Protein AF-A0A352JJ43-F1 (afdb_monomer_lite)

Radius of gyration: 34.32 Å; chains: 1; bounding box: 70×14×93 Å

Sequence (110 aa):
MNIKLKSQLLLFMVAITTSVVSAYSGFQANNAMIESAKKRELNITATLIQSNINEQINKASARASLVSSLPSIKQAFRAKNREDLTTRLLPAMIIQRDQFGVREGQFICQ

pLDDT: mean 80.15, std 9.79, range [39.09, 91.38]

Secondary structure (DSSP, 8-state):
--HHHHHHHHHHHHHHHHHHHHHHHHHHHHHHHHHHHHHHHHHHHHHHHHHHHHHHHHHHHHHHHHHHH-HHHHHHHHTT-HHHHHHHHHHHHHHHHHHH----------

Foldseek 3Di:
DDPVVVVVVVVVVVVVVVVVVVVVVVVVVVVVVVVVVVVVVVVVVVVVVVVVVVVVVVVVVVVLVVVLPDPQNVVCVVVVPPVSNCVVCVVVVVCCCVVPVDDDDDRDRD

Structure (mmCIF, N/CA/C/O backbone):
data_AF-A0A352JJ43-F1
#
_entry.id   AF-A0A352JJ43-F1
#
loop_
_atom_site.group_PDB
_atom_site.id
_atom_site.type_symbol
_atom_site.label_atom_id
_atom_site.label_alt_id
_atom_site.label_comp_id
_atom_site.label_asym_id
_atom_site.label_entity_id
_atom_site.label_seq_id
_atom_site.pdbx_PDB_ins_code
_atom_site.Cartn_x
_atom_site.Cartn_y
_atom_site.Cartn_z
_atom_site.occupancy
_atom_site.B_iso_or_equiv
_atom_site.auth_seq_id
_atom_site.auth_comp_id
_atom_site.auth_asym_id
_atom_site.auth_atom_id
_atom_site.pdbx_PDB_model_num
ATOM 1 N N . MET A 1 1 ? 42.491 7.995 -58.560 1.00 50.91 1 MET A N 1
ATOM 2 C CA . MET A 1 1 ? 42.197 7.432 -57.221 1.00 50.91 1 MET A CA 1
ATOM 3 C C . MET A 1 1 ? 40.716 7.052 -57.160 1.00 50.91 1 MET A C 1
ATOM 5 O O . MET A 1 1 ? 39.871 7.884 -57.462 1.00 50.91 1 MET A O 1
ATOM 9 N N . ASN A 1 2 ? 40.440 5.766 -56.928 1.00 55.44 2 ASN A N 1
ATOM 10 C CA . ASN A 1 2 ? 39.283 4.994 -57.409 1.00 55.44 2 ASN A CA 1
ATOM 11 C C . ASN A 1 2 ? 37.900 5.389 -56.851 1.00 55.44 2 ASN A C 1
ATOM 13 O O . ASN A 1 2 ? 37.705 5.441 -55.639 1.00 55.44 2 ASN A O 1
ATOM 17 N N . ILE A 1 3 ? 36.904 5.508 -57.740 1.00 72.62 3 ILE A N 1
ATOM 18 C CA . ILE A 1 3 ? 35.464 5.645 -57.421 1.00 72.62 3 ILE A CA 1
ATOM 19 C C . ILE A 1 3 ? 34.987 4.529 -56.472 1.00 72.62 3 ILE A C 1
ATOM 21 O O . ILE A 1 3 ? 34.190 4.783 -55.572 1.00 72.62 3 ILE A O 1
ATOM 25 N N . LYS A 1 4 ? 35.554 3.319 -56.601 1.00 73.94 4 LYS A N 1
ATOM 26 C CA . LYS A 1 4 ? 35.308 2.187 -55.690 1.00 73.94 4 LYS A CA 1
ATOM 27 C C . LYS A 1 4 ? 35.657 2.504 -54.228 1.00 73.94 4 LYS A C 1
ATOM 29 O O . LYS A 1 4 ? 34.876 2.174 -53.346 1.00 73.94 4 LYS A O 1
ATOM 34 N N . LEU A 1 5 ? 36.769 3.203 -53.977 1.00 77.75 5 LEU A N 1
ATOM 35 C CA . LEU A 1 5 ? 37.199 3.570 -52.621 1.00 77.75 5 LEU A CA 1
ATOM 36 C C . LEU A 1 5 ? 36.253 4.611 -52.000 1.00 77.75 5 LEU A C 1
ATOM 38 O O . LEU A 1 5 ? 35.886 4.503 -50.834 1.00 77.75 5 LEU A O 1
ATOM 42 N N . LYS A 1 6 ? 35.806 5.593 -52.799 1.00 76.19 6 LYS A N 1
ATOM 43 C CA . LYS A 1 6 ? 34.827 6.604 -52.363 1.00 76.19 6 LYS A CA 1
ATOM 44 C C . LYS A 1 6 ? 33.464 5.981 -52.042 1.00 76.19 6 LYS A C 1
ATOM 46 O O . LYS A 1 6 ? 32.853 6.343 -51.044 1.00 76.19 6 LYS A O 1
ATOM 51 N N . SER A 1 7 ? 33.010 5.027 -52.858 1.00 80.81 7 SER A N 1
ATOM 52 C CA . SER A 1 7 ? 31.747 4.309 -52.640 1.00 80.81 7 SER A CA 1
ATOM 53 C C . SER A 1 7 ? 31.784 3.430 -51.383 1.00 80.81 7 SER A C 1
ATOM 55 O O . SER A 1 7 ? 30.844 3.469 -50.592 1.00 80.81 7 SER A O 1
ATOM 57 N N . GLN A 1 8 ? 32.883 2.707 -51.144 1.00 83.62 8 GLN A N 1
ATOM 58 C CA . GLN A 1 8 ? 33.053 1.895 -49.932 1.00 83.62 8 GLN A CA 1
ATOM 59 C C . GLN A 1 8 ? 33.100 2.749 -48.658 1.00 83.62 8 GLN A C 1
ATOM 61 O O . GLN A 1 8 ? 32.458 2.401 -47.671 1.00 83.62 8 GLN A O 1
ATOM 66 N N . LEU A 1 9 ? 33.788 3.896 -48.692 1.00 84.94 9 LEU A N 1
ATOM 67 C CA . LEU A 1 9 ? 33.804 4.850 -47.576 1.00 84.94 9 LEU A CA 1
ATOM 68 C C . LEU A 1 9 ? 32.409 5.400 -47.254 1.00 84.94 9 LEU A C 1
ATOM 70 O O . LEU A 1 9 ? 32.060 5.535 -46.084 1.00 84.94 9 LEU A O 1
ATOM 74 N N . LEU A 1 10 ? 31.603 5.688 -48.279 1.00 86.00 10 LEU A N 1
ATOM 75 C CA . LEU A 1 10 ? 30.250 6.212 -48.097 1.00 86.00 10 LEU A CA 1
ATOM 76 C C . LEU A 1 10 ? 29.324 5.159 -47.474 1.00 86.00 10 LEU A C 1
ATOM 78 O O . LEU A 1 10 ? 28.619 5.463 -46.515 1.00 86.00 10 LEU A O 1
ATOM 82 N N . LEU A 1 11 ? 29.383 3.910 -47.946 1.00 87.00 11 LEU A N 1
ATOM 83 C CA . LEU A 1 11 ? 28.626 2.801 -47.353 1.00 87.00 11 LEU A CA 1
ATOM 84 C C . LEU A 1 11 ? 29.017 2.555 -45.893 1.00 87.00 11 LEU A C 1
ATOM 86 O O . LEU A 1 11 ? 28.145 2.336 -45.055 1.00 87.00 11 LEU A O 1
ATOM 90 N N . PHE A 1 12 ? 30.309 2.640 -45.578 1.00 89.62 12 PHE A N 1
ATOM 91 C CA . PHE A 1 12 ? 30.796 2.480 -44.211 1.00 89.62 12 PHE A CA 1
ATOM 92 C C . PHE A 1 12 ? 30.311 3.610 -43.294 1.00 89.62 12 PHE A C 1
ATOM 94 O O . PHE A 1 12 ? 29.852 3.350 -42.184 1.00 89.62 12 PHE A O 1
ATOM 101 N N . MET A 1 13 ? 30.327 4.855 -43.779 1.00 89.25 13 MET A N 1
ATOM 102 C CA . MET A 1 13 ? 29.775 5.996 -43.045 1.00 89.25 13 MET A CA 1
ATOM 103 C C . MET A 1 13 ? 28.278 5.844 -42.781 1.00 89.25 13 MET A C 1
ATOM 105 O O . MET A 1 13 ? 27.832 6.051 -41.653 1.00 89.25 13 MET A O 1
ATOM 109 N N . VAL A 1 14 ? 27.497 5.441 -43.786 1.00 90.81 14 VAL A N 1
ATOM 110 C CA . VAL A 1 14 ? 26.057 5.213 -43.608 1.00 90.81 14 VAL A CA 1
ATOM 111 C C . VAL A 1 14 ? 25.819 4.088 -42.601 1.00 90.81 14 VAL A C 1
ATOM 113 O O . VAL A 1 14 ? 25.041 4.277 -41.673 1.00 90.81 14 VAL A O 1
ATOM 116 N N . ALA A 1 15 ? 26.550 2.974 -42.702 1.00 89.81 15 ALA A N 1
ATOM 117 C CA . ALA A 1 15 ? 26.433 1.860 -41.764 1.00 89.81 15 ALA A CA 1
ATOM 118 C C . ALA A 1 15 ? 26.731 2.276 -40.311 1.00 89.81 15 ALA A C 1
ATOM 120 O O . ALA A 1 15 ? 25.959 1.946 -39.410 1.00 89.81 15 ALA A O 1
ATOM 121 N N . ILE A 1 16 ? 27.797 3.054 -40.080 1.00 91.19 16 ILE A N 1
ATOM 122 C CA . ILE A 1 16 ? 28.111 3.593 -38.747 1.00 91.19 16 ILE A CA 1
ATOM 123 C C . ILE A 1 16 ? 26.989 4.511 -38.261 1.00 91.19 16 ILE A C 1
ATOM 125 O O . ILE A 1 16 ? 26.511 4.358 -37.138 1.00 91.19 16 ILE A O 1
ATOM 129 N N . THR A 1 17 ? 26.534 5.437 -39.105 1.00 89.69 17 THR A N 1
ATOM 130 C CA . THR A 1 17 ? 25.504 6.413 -38.724 1.00 89.69 17 THR A CA 1
ATOM 131 C C . THR A 1 17 ? 24.193 5.713 -38.360 1.00 89.69 17 THR A C 1
ATOM 133 O O . THR A 1 17 ? 23.613 5.987 -37.310 1.00 89.69 17 THR A O 1
ATOM 136 N N . THR A 1 18 ? 23.756 4.744 -39.168 1.00 89.75 18 THR A N 1
ATOM 137 C CA . THR A 1 18 ? 22.554 3.947 -38.892 1.00 89.75 18 THR A CA 1
ATOM 138 C C . THR A 1 18 ? 22.712 3.111 -37.622 1.00 89.75 18 THR A C 1
ATOM 140 O O . THR A 1 18 ? 21.768 3.026 -36.835 1.00 89.75 18 THR A O 1
ATOM 143 N N . SER A 1 19 ? 23.897 2.546 -37.369 1.00 88.62 19 SER A N 1
ATOM 144 C CA . SER A 1 19 ? 24.172 1.791 -36.141 1.00 88.62 19 SER A CA 1
ATOM 145 C C . SER A 1 19 ? 24.092 2.673 -34.893 1.00 88.62 19 SER A C 1
ATOM 147 O O . SER A 1 19 ? 23.502 2.259 -33.898 1.00 88.62 19 SER A O 1
ATOM 149 N N . VAL A 1 20 ? 24.642 3.890 -34.935 1.00 90.75 20 VAL A N 1
ATOM 150 C CA . VAL A 1 20 ? 24.606 4.829 -33.800 1.00 90.75 20 VAL A CA 1
ATOM 151 C C . VAL A 1 20 ? 23.176 5.291 -33.518 1.00 90.75 20 VAL A C 1
ATOM 153 O O . VAL A 1 20 ? 22.741 5.274 -32.367 1.00 90.75 20 VAL A O 1
ATOM 156 N N . VAL A 1 21 ? 22.412 5.635 -34.559 1.00 90.06 21 VAL A N 1
ATOM 157 C CA . VAL A 1 21 ? 21.002 6.037 -34.415 1.00 90.06 21 VAL A CA 1
ATOM 158 C C . VAL A 1 21 ? 20.150 4.885 -33.870 1.00 90.06 21 VAL A C 1
ATOM 160 O O . VAL A 1 21 ? 19.318 5.090 -32.983 1.00 90.06 21 VAL A O 1
ATOM 163 N N . SER A 1 22 ? 20.386 3.659 -34.341 1.00 88.62 22 SER A N 1
ATOM 164 C CA . SER A 1 22 ? 19.676 2.465 -33.858 1.00 88.62 22 SER A CA 1
ATOM 165 C C . SER A 1 22 ? 20.025 2.145 -32.402 1.00 88.62 22 SER A C 1
ATOM 167 O O . SER A 1 22 ? 19.140 1.843 -31.607 1.00 88.62 22 SER A O 1
ATOM 169 N N . ALA A 1 23 ? 21.298 2.272 -32.019 1.00 87.94 23 ALA A N 1
ATOM 170 C CA . ALA A 1 23 ? 21.729 2.065 -30.639 1.00 87.94 23 ALA A CA 1
ATOM 171 C C . ALA A 1 23 ? 21.124 3.110 -29.688 1.00 87.94 23 ALA A C 1
ATOM 173 O O . ALA A 1 23 ? 20.627 2.759 -28.617 1.00 87.94 23 ALA A O 1
ATOM 174 N N . TYR A 1 24 ? 21.111 4.384 -30.090 1.00 89.00 24 TYR A N 1
ATOM 175 C CA . TYR A 1 24 ? 20.546 5.462 -29.278 1.00 89.00 24 TYR A CA 1
ATOM 176 C C . TYR A 1 24 ? 19.026 5.330 -29.114 1.00 89.00 24 TYR A C 1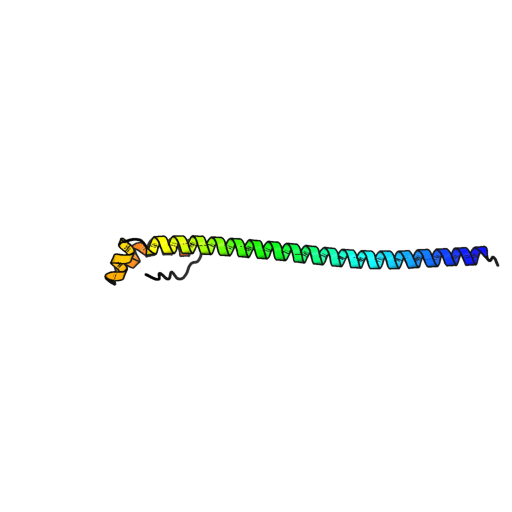
ATOM 178 O O . TYR A 1 24 ? 18.510 5.405 -27.998 1.00 89.00 24 TYR A O 1
ATOM 186 N N . SER A 1 25 ? 18.308 5.074 -30.210 1.00 85.25 25 SER A N 1
ATOM 187 C CA . SER A 1 25 ? 16.855 4.859 -30.173 1.00 85.25 25 SER A CA 1
ATOM 188 C C . SER A 1 25 ? 16.477 3.609 -29.376 1.00 85.25 25 SER A C 1
ATOM 190 O O . SER A 1 25 ? 15.553 3.663 -28.566 1.00 85.25 25 SER A O 1
ATOM 192 N N . GLY A 1 26 ? 17.233 2.515 -29.518 1.00 83.44 26 GLY A N 1
ATOM 193 C CA . GLY A 1 26 ? 17.054 1.305 -28.716 1.00 83.44 26 GLY A CA 1
ATOM 194 C C . GLY A 1 26 ? 17.261 1.557 -27.221 1.00 83.44 26 GLY A C 1
ATOM 195 O O . GLY A 1 26 ? 16.460 1.111 -26.401 1.00 83.44 26 GLY A O 1
ATOM 196 N N . PHE A 1 27 ? 18.285 2.329 -26.848 1.00 83.75 27 PHE A N 1
ATOM 197 C CA . PHE A 1 27 ? 18.527 2.695 -25.451 1.00 83.75 27 PHE A CA 1
ATOM 198 C C . PHE A 1 27 ? 17.395 3.556 -24.871 1.00 83.75 27 PHE A C 1
ATOM 200 O O . PHE A 1 27 ? 16.921 3.295 -23.764 1.00 83.75 27 PHE A O 1
ATOM 207 N N . GLN A 1 28 ? 16.912 4.545 -25.627 1.00 84.62 28 GLN A N 1
ATOM 208 C CA . GLN A 1 28 ? 15.799 5.392 -25.199 1.00 84.62 28 GLN A CA 1
ATOM 209 C C . GLN A 1 28 ? 14.495 4.593 -25.049 1.00 84.62 28 GLN A C 1
ATOM 211 O O . GLN A 1 28 ? 13.800 4.740 -24.042 1.00 84.62 28 GLN A O 1
ATOM 216 N N . ALA A 1 29 ? 14.190 3.710 -26.004 1.00 81.88 29 ALA A N 1
ATOM 217 C CA . ALA A 1 29 ? 13.014 2.846 -25.956 1.00 81.88 29 ALA A CA 1
ATOM 218 C C . ALA A 1 29 ? 13.057 1.886 -24.756 1.00 81.88 29 ALA A C 1
ATOM 220 O O . ALA A 1 29 ? 12.061 1.740 -24.046 1.00 81.88 29 ALA A O 1
ATOM 221 N N . ASN A 1 30 ? 14.222 1.296 -24.474 1.00 80.62 30 ASN A N 1
ATOM 222 C CA . ASN A 1 30 ? 14.407 0.421 -23.318 1.00 80.62 30 ASN A CA 1
ATOM 223 C C . ASN A 1 30 ? 14.217 1.172 -21.995 1.00 80.62 30 ASN A C 1
ATOM 225 O O . ASN A 1 30 ? 13.523 0.678 -21.109 1.00 80.62 30 ASN A O 1
ATOM 229 N N . ASN A 1 31 ? 14.762 2.384 -21.864 1.00 86.00 31 ASN A N 1
ATOM 230 C CA . ASN A 1 31 ? 14.575 3.185 -20.652 1.00 86.00 31 ASN A CA 1
ATOM 231 C C . ASN A 1 31 ? 13.109 3.583 -20.443 1.00 86.00 31 ASN A C 1
ATOM 233 O O . ASN A 1 31 ? 12.600 3.444 -19.331 1.00 86.00 31 ASN A O 1
ATOM 237 N N . ALA A 1 32 ? 12.411 3.997 -21.504 1.00 82.88 32 ALA A N 1
ATOM 238 C CA . ALA A 1 32 ? 10.983 4.307 -21.437 1.00 82.88 32 ALA A CA 1
ATOM 239 C C . ALA A 1 32 ? 10.151 3.073 -21.046 1.00 82.88 32 ALA A C 1
ATOM 241 O O . ALA A 1 32 ? 9.228 3.162 -20.232 1.00 82.88 32 ALA A O 1
ATOM 242 N N . MET A 1 33 ? 10.506 1.897 -21.572 1.00 82.75 33 MET A N 1
ATOM 243 C CA . MET A 1 33 ? 9.858 0.638 -21.213 1.00 82.75 33 MET A CA 1
ATOM 244 C C . MET A 1 33 ? 10.092 0.288 -19.738 1.00 82.75 33 MET A C 1
ATOM 246 O O . MET A 1 33 ? 9.127 -0.014 -19.033 1.00 82.75 33 MET A O 1
ATOM 250 N N . ILE A 1 34 ? 11.329 0.396 -19.246 1.00 83.62 34 ILE A N 1
ATOM 251 C CA . ILE A 1 34 ? 11.676 0.147 -17.838 1.00 83.62 34 ILE A CA 1
ATOM 252 C C . ILE A 1 34 ? 10.924 1.109 -16.912 1.00 83.62 34 ILE A C 1
ATOM 254 O O . ILE A 1 34 ? 10.380 0.686 -15.893 1.00 83.62 34 ILE A O 1
ATOM 258 N N . GLU A 1 35 ? 10.860 2.394 -17.254 1.00 86.19 35 GLU A N 1
ATOM 259 C CA . GLU A 1 35 ? 10.137 3.387 -16.457 1.00 86.19 35 GLU A CA 1
ATOM 260 C C . GLU A 1 35 ? 8.631 3.099 -16.425 1.00 86.19 35 GLU A C 1
ATOM 262 O O . GLU A 1 35 ? 8.009 3.130 -15.358 1.00 86.19 35 GLU A O 1
ATOM 267 N N . SER A 1 36 ? 8.049 2.723 -17.567 1.00 84.38 36 SER A N 1
ATOM 268 C CA . SER A 1 36 ? 6.639 2.334 -17.641 1.00 84.38 36 SER A CA 1
ATOM 269 C C . SER A 1 36 ? 6.333 1.080 -16.811 1.00 84.38 36 SER A C 1
ATOM 271 O O . SER A 1 36 ? 5.308 1.030 -16.126 1.00 84.38 36 SER A O 1
ATOM 273 N N . ALA A 1 37 ? 7.241 0.097 -16.812 1.00 84.12 37 ALA A N 1
ATOM 274 C CA . ALA A 1 37 ? 7.119 -1.123 -16.024 1.00 84.12 37 ALA A CA 1
ATOM 275 C C . ALA A 1 37 ? 7.198 -0.817 -14.523 1.00 84.12 37 ALA A C 1
ATOM 277 O O . ALA A 1 37 ? 6.300 -1.207 -13.780 1.00 84.12 37 ALA A O 1
ATOM 278 N N . LYS A 1 38 ? 8.182 -0.014 -14.094 1.00 83.62 38 LYS A N 1
ATOM 279 C CA . LYS A 1 38 ? 8.302 0.451 -12.701 1.00 83.62 38 LYS A CA 1
ATOM 280 C C . LYS A 1 38 ? 7.048 1.183 -12.236 1.00 83.62 38 LYS A C 1
ATOM 282 O O . LYS A 1 38 ? 6.525 0.903 -11.161 1.00 83.62 38 LYS A O 1
ATOM 287 N N . LYS A 1 39 ? 6.525 2.103 -13.052 1.00 89.00 39 LYS A N 1
ATOM 288 C CA . LYS A 1 39 ? 5.302 2.848 -12.726 1.00 89.00 39 LYS A CA 1
ATOM 289 C C . LYS A 1 39 ? 4.090 1.923 -12.611 1.00 89.00 39 LYS A C 1
ATOM 291 O O . LYS A 1 39 ? 3.269 2.100 -11.713 1.00 89.00 39 LYS A O 1
ATOM 296 N N . ARG A 1 40 ? 3.981 0.921 -13.488 1.00 88.69 40 ARG A N 1
ATOM 297 C CA . ARG A 1 40 ? 2.927 -0.098 -13.415 1.00 88.69 40 ARG A CA 1
ATOM 298 C C . ARG A 1 40 ? 3.029 -0.915 -12.127 1.00 88.69 40 ARG A C 1
ATOM 300 O O . ARG A 1 40 ? 2.019 -1.064 -11.449 1.00 88.69 40 ARG A O 1
ATOM 307 N N . GLU A 1 41 ? 4.214 -1.401 -11.773 1.00 83.31 41 GLU A N 1
ATOM 308 C CA . GLU A 1 41 ? 4.425 -2.180 -10.544 1.00 83.31 41 GLU A CA 1
ATOM 309 C C . GLU A 1 41 ? 4.132 -1.366 -9.281 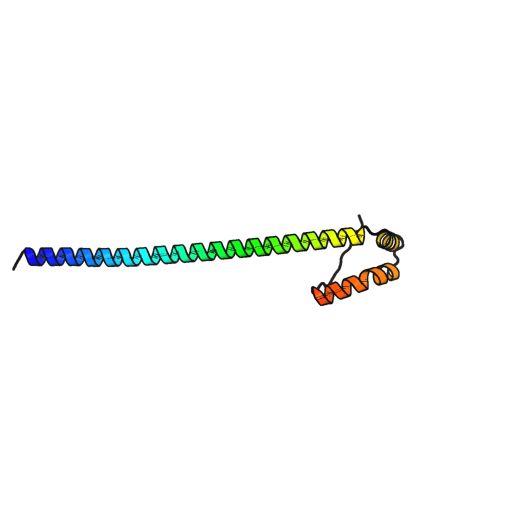1.00 83.31 41 GLU A C 1
ATOM 311 O O . GLU A 1 41 ? 3.458 -1.858 -8.373 1.00 83.31 41 GLU A O 1
ATOM 316 N N . LEU A 1 42 ? 4.556 -0.100 -9.244 1.00 89.56 42 LEU A N 1
ATOM 317 C CA . LEU A 1 42 ? 4.233 0.814 -8.147 1.00 89.56 42 LEU A CA 1
ATOM 318 C C . LEU A 1 42 ? 2.724 1.030 -8.018 1.00 89.56 42 LEU A C 1
ATOM 320 O O . LEU A 1 42 ? 2.192 0.950 -6.915 1.00 89.56 42 LEU A O 1
ATOM 324 N N . ASN A 1 43 ? 2.018 1.239 -9.131 1.00 90.69 43 ASN A N 1
ATOM 325 C CA . ASN A 1 43 ? 0.564 1.410 -9.117 1.00 90.69 43 ASN A CA 1
ATOM 326 C C . ASN A 1 43 ? -0.165 0.142 -8.658 1.00 90.69 43 ASN A C 1
ATOM 328 O O . ASN A 1 43 ? -1.119 0.233 -7.885 1.00 90.69 43 ASN A O 1
ATOM 332 N N . ILE A 1 44 ? 0.277 -1.037 -9.104 1.00 91.38 44 ILE A N 1
ATOM 333 C CA . ILE A 1 44 ? -0.286 -2.317 -8.656 1.00 91.38 44 ILE A CA 1
ATOM 334 C C . ILE A 1 44 ? -0.062 -2.478 -7.153 1.00 91.38 44 ILE A C 1
ATOM 336 O O . ILE A 1 44 ? -1.006 -2.756 -6.420 1.00 91.38 44 ILE A O 1
ATOM 340 N N . THR A 1 45 ? 1.159 -2.234 -6.681 1.00 87.06 45 THR A N 1
ATOM 341 C CA . THR A 1 45 ? 1.506 -2.344 -5.260 1.00 87.06 45 THR A CA 1
ATOM 342 C C . THR A 1 45 ? 0.698 -1.362 -4.416 1.00 87.06 45 THR A C 1
ATOM 344 O O . THR A 1 45 ? 0.114 -1.757 -3.411 1.00 87.06 45 THR A O 1
ATOM 347 N N . ALA A 1 46 ? 0.579 -0.105 -4.850 1.00 86.50 46 ALA A N 1
ATOM 348 C CA . ALA A 1 46 ? -0.245 0.899 -4.182 1.00 86.50 46 ALA A CA 1
ATOM 349 C C . ALA A 1 46 ? -1.722 0.479 -4.131 1.00 86.50 46 ALA A C 1
ATOM 351 O O . ALA A 1 46 ? -2.359 0.589 -3.086 1.00 86.50 46 ALA A O 1
ATOM 352 N N . THR A 1 47 ? -2.251 -0.072 -5.226 1.00 90.88 47 THR A N 1
ATOM 353 C CA . THR A 1 47 ? -3.632 -0.577 -5.288 1.00 90.88 47 THR A CA 1
ATOM 354 C C . THR A 1 47 ? -3.837 -1.760 -4.344 1.00 90.88 47 THR A C 1
ATOM 356 O O . THR A 1 47 ? -4.839 -1.813 -3.634 1.00 90.88 47 THR A O 1
ATOM 359 N N . LEU A 1 48 ? -2.880 -2.689 -4.280 1.00 90.00 48 LEU A N 1
ATOM 360 C CA . LEU A 1 48 ? -2.926 -3.828 -3.363 1.00 90.00 48 LEU A CA 1
ATOM 361 C C . LEU A 1 48 ? -2.862 -3.378 -1.903 1.00 90.00 48 LEU A C 1
ATOM 363 O O . LEU A 1 48 ? -3.629 -3.878 -1.081 1.00 90.00 48 LEU A O 1
ATOM 367 N N . ILE A 1 49 ? -1.992 -2.421 -1.574 1.00 88.56 49 ILE A N 1
ATOM 368 C CA . ILE A 1 49 ? -1.915 -1.838 -0.230 1.00 88.56 49 ILE A CA 1
ATOM 369 C C . ILE A 1 49 ? -3.246 -1.169 0.119 1.00 88.56 49 ILE A C 1
ATOM 371 O O . ILE A 1 49 ? -3.811 -1.454 1.173 1.00 88.56 49 ILE A O 1
ATOM 375 N N . GLN A 1 50 ? -3.792 -0.348 -0.780 1.00 89.06 50 GLN A N 1
ATOM 376 C CA . GLN A 1 50 ? -5.070 0.326 -0.559 1.00 89.06 50 GLN A CA 1
ATOM 377 C C . GLN A 1 50 ? -6.220 -0.671 -0.373 1.00 89.06 50 GLN A C 1
ATOM 379 O O . GLN A 1 50 ? -7.047 -0.499 0.521 1.00 89.06 50 GLN A O 1
ATOM 384 N N . SER A 1 51 ? -6.262 -1.732 -1.182 1.00 90.44 51 SER A N 1
ATOM 385 C CA . SER A 1 51 ? -7.265 -2.792 -1.067 1.00 90.44 51 SER A CA 1
ATOM 386 C C . SER A 1 51 ? -7.167 -3.513 0.277 1.00 90.44 51 SER A C 1
ATOM 388 O O . SER A 1 51 ? -8.183 -3.697 0.942 1.00 90.44 51 SER A O 1
ATOM 390 N N . ASN A 1 52 ? -5.954 -3.867 0.710 1.00 87.44 52 ASN A N 1
ATOM 391 C CA . ASN A 1 52 ? -5.733 -4.505 2.009 1.00 87.44 52 ASN A CA 1
ATOM 392 C C . ASN A 1 52 ? -6.136 -3.587 3.168 1.00 87.44 52 ASN A C 1
ATOM 394 O O . ASN A 1 52 ? -6.802 -4.035 4.098 1.00 87.44 52 ASN A O 1
ATOM 398 N N . ILE A 1 53 ? -5.783 -2.299 3.111 1.00 85.69 53 ILE A N 1
ATOM 399 C CA . ILE A 1 53 ? -6.191 -1.318 4.125 1.00 85.69 53 ILE A CA 1
ATOM 400 C C . ILE A 1 53 ? -7.719 -1.232 4.191 1.00 85.69 53 ILE A C 1
ATOM 402 O O . ILE A 1 53 ? -8.288 -1.350 5.275 1.00 85.69 53 ILE A O 1
ATOM 406 N N . ASN A 1 54 ? -8.392 -1.097 3.047 1.00 86.50 54 ASN A N 1
ATOM 407 C CA . ASN A 1 54 ? -9.853 -1.026 2.991 1.00 86.50 54 ASN A CA 1
ATOM 408 C C . ASN A 1 54 ? -10.512 -2.301 3.543 1.00 86.50 54 ASN A C 1
ATOM 410 O O . ASN A 1 54 ? -11.498 -2.221 4.275 1.00 86.50 54 ASN A O 1
ATOM 414 N N . GLU A 1 55 ? -9.964 -3.478 3.242 1.00 83.44 55 GLU A N 1
ATOM 415 C CA . GLU A 1 55 ? -10.465 -4.745 3.777 1.00 83.44 55 GLU A CA 1
ATOM 416 C C . GLU A 1 55 ? -10.324 -4.816 5.305 1.00 83.44 55 GLU A C 1
ATOM 418 O O . GLU A 1 55 ? -11.268 -5.204 6.001 1.00 83.44 55 GLU A O 1
ATOM 423 N N . GLN A 1 56 ? -9.174 -4.403 5.842 1.00 81.38 56 GLN A N 1
ATOM 424 C CA . GLN A 1 56 ? -8.948 -4.373 7.287 1.00 81.38 56 GLN A CA 1
ATOM 425 C C . GLN A 1 56 ? -9.849 -3.349 7.983 1.00 81.38 56 GLN A C 1
ATOM 427 O O . GLN A 1 56 ? -10.409 -3.656 9.036 1.00 81.38 56 GLN A O 1
ATOM 432 N N . ILE A 1 57 ? -10.064 -2.177 7.376 1.00 81.69 57 ILE A N 1
ATOM 433 C CA . ILE A 1 57 ? -11.017 -1.172 7.868 1.00 81.69 57 ILE A CA 1
ATOM 434 C C . ILE A 1 57 ? -12.430 -1.757 7.911 1.00 81.69 57 ILE A C 1
ATOM 436 O O . ILE A 1 57 ? -13.106 -1.645 8.932 1.00 81.69 57 ILE A O 1
ATOM 440 N N . ASN A 1 58 ? -12.872 -2.434 6.850 1.00 80.12 58 ASN A N 1
ATOM 441 C CA . ASN A 1 58 ? -14.200 -3.045 6.806 1.00 80.12 58 ASN A CA 1
ATOM 442 C C . ASN A 1 58 ? -14.363 -4.135 7.874 1.00 80.12 58 ASN A C 1
ATOM 444 O O . ASN A 1 58 ? -15.378 -4.171 8.571 1.00 80.12 58 ASN A O 1
ATOM 448 N N . LYS A 1 59 ? -13.350 -4.989 8.063 1.00 81.31 59 LYS A N 1
ATOM 449 C CA . LYS A 1 59 ? -13.337 -6.007 9.126 1.00 81.31 59 LYS A CA 1
ATOM 450 C C . LYS A 1 59 ? -13.369 -5.380 10.521 1.00 81.31 59 LYS A C 1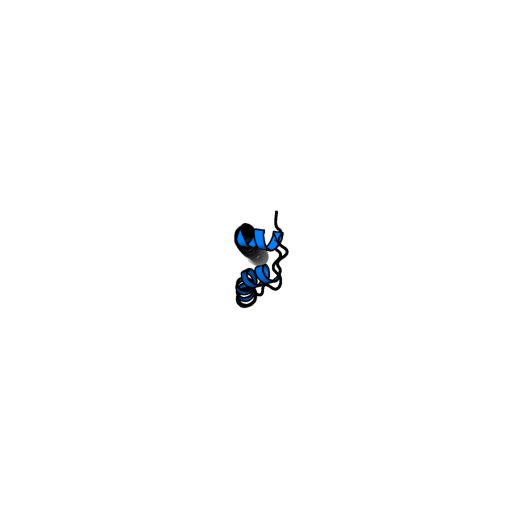
ATOM 452 O O . LYS A 1 59 ? -14.113 -5.851 11.382 1.00 81.31 59 LYS A O 1
ATOM 457 N N . ALA A 1 60 ? -12.593 -4.323 10.750 1.00 77.75 60 ALA A N 1
ATOM 458 C CA . ALA A 1 60 ? -12.584 -3.592 12.013 1.00 77.75 60 ALA A CA 1
ATOM 459 C C . ALA A 1 60 ? -13.938 -2.919 12.283 1.00 77.75 60 ALA A C 1
ATOM 461 O O . ALA A 1 60 ? -14.477 -3.056 13.379 1.00 77.75 60 ALA A O 1
ATOM 462 N N . SER A 1 61 ? -14.527 -2.281 11.272 1.00 78.56 61 SER A N 1
ATOM 463 C CA . SER A 1 61 ? -15.849 -1.651 11.344 1.00 78.56 61 SER A CA 1
ATOM 464 C C . SER A 1 61 ? -16.952 -2.672 11.640 1.00 78.56 61 SER A C 1
ATOM 466 O O . SER A 1 61 ? -17.760 -2.468 12.545 1.00 78.56 61 SER A O 1
ATOM 468 N N . ALA A 1 62 ? -16.931 -3.833 10.979 1.00 74.00 62 ALA A N 1
ATOM 469 C CA . ALA A 1 62 ? -17.862 -4.923 11.265 1.00 74.00 62 ALA A CA 1
ATOM 470 C C . ALA A 1 62 ? -17.732 -5.422 12.714 1.00 74.00 62 ALA A C 1
ATOM 472 O O . ALA A 1 62 ? -18.735 -5.595 13.404 1.00 74.00 62 ALA A O 1
ATOM 473 N N . ARG A 1 63 ? -16.503 -5.595 13.219 1.00 78.69 63 ARG A N 1
ATOM 474 C CA . ARG A 1 63 ? -16.264 -5.973 14.623 1.00 78.69 63 ARG A CA 1
ATOM 475 C C . AR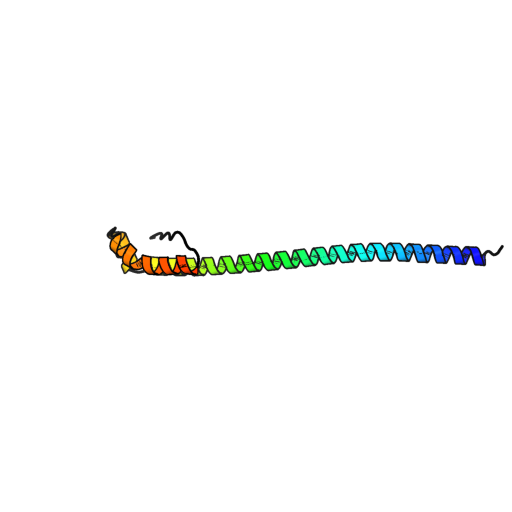G A 1 63 ? -16.732 -4.893 15.599 1.00 78.69 63 ARG A C 1
ATOM 477 O O . ARG A 1 63 ? -17.350 -5.228 16.605 1.00 78.69 63 ARG A O 1
ATOM 484 N N . ALA A 1 64 ? -16.488 -3.619 15.301 1.00 76.19 64 ALA A N 1
ATOM 485 C CA . ALA A 1 64 ? -16.962 -2.502 16.114 1.00 76.19 64 ALA A CA 1
ATOM 486 C C . ALA A 1 64 ? -18.497 -2.439 16.149 1.00 76.19 64 ALA A C 1
ATOM 488 O O . ALA A 1 64 ? -19.070 -2.239 17.219 1.00 76.19 64 ALA A O 1
ATOM 489 N N . SER A 1 65 ? -19.158 -2.686 15.014 1.00 77.12 65 SER A N 1
ATOM 490 C CA . SER A 1 65 ? -20.619 -2.777 14.912 1.00 77.12 65 SER A CA 1
ATOM 491 C C . SER A 1 65 ? -21.179 -3.955 15.714 1.00 77.12 65 SER A C 1
ATOM 493 O O . SER A 1 65 ? -22.151 -3.801 16.452 1.00 77.12 65 SER A O 1
ATOM 495 N N . LEU A 1 66 ? -20.526 -5.121 15.661 1.00 79.62 66 LEU A N 1
ATOM 496 C CA . LEU A 1 66 ? -20.905 -6.265 16.491 1.00 79.62 66 LEU A CA 1
ATOM 497 C C . LEU A 1 66 ? -20.795 -5.926 17.981 1.00 79.62 66 LEU A C 1
ATOM 499 O O . LEU A 1 66 ? -21.756 -6.138 18.718 1.00 79.62 66 LEU A O 1
ATOM 503 N N . VAL A 1 67 ? -19.675 -5.340 18.415 1.00 80.81 67 VAL A N 1
ATOM 504 C CA . VAL A 1 67 ? -19.471 -4.940 19.816 1.00 80.81 67 VAL A CA 1
ATOM 505 C C . VAL A 1 67 ? -20.492 -3.884 20.252 1.00 80.81 67 VAL A C 1
ATOM 507 O O . VAL A 1 67 ? -21.085 -4.029 21.319 1.00 80.81 67 VAL A O 1
ATOM 510 N N . SER A 1 68 ? -20.768 -2.863 19.436 1.00 78.56 68 SER A N 1
ATOM 511 C CA . SER A 1 68 ? -21.765 -1.834 19.769 1.00 78.56 68 SER A CA 1
ATOM 512 C C . SER A 1 68 ? -23.202 -2.366 19.759 1.00 78.56 68 SER A C 1
ATOM 514 O O . SER A 1 68 ? -24.067 -1.845 20.467 1.00 78.56 68 SER A O 1
ATOM 516 N N . SER A 1 69 ? -23.474 -3.433 19.002 1.00 80.56 69 SER A N 1
ATOM 517 C CA . SER A 1 69 ? -24.791 -4.067 18.950 1.00 80.56 69 SER A CA 1
ATOM 518 C C . SER A 1 69 ? -25.125 -4.911 20.186 1.00 80.56 69 SER A C 1
ATOM 520 O O . SER A 1 69 ? -26.310 -5.175 20.420 1.00 80.56 69 SER A O 1
ATOM 522 N N . LEU A 1 70 ? -24.124 -5.293 20.993 1.00 82.44 70 LEU A N 1
ATOM 523 C CA . LEU A 1 70 ? -24.310 -6.162 22.156 1.00 82.44 70 LEU A CA 1
ATOM 524 C C . LEU A 1 70 ? -25.293 -5.540 23.168 1.00 82.44 70 LEU A C 1
ATOM 526 O O . LEU A 1 70 ? -25.098 -4.394 23.590 1.00 82.44 70 LEU A O 1
ATOM 530 N N . PRO A 1 71 ? -26.316 -6.289 23.636 1.00 81.62 71 PRO A N 1
ATOM 531 C CA . PRO A 1 71 ? -27.289 -5.784 24.607 1.00 81.62 71 PRO A CA 1
ATOM 532 C C . PRO A 1 71 ? -26.643 -5.267 25.894 1.00 81.62 71 PRO A C 1
ATOM 534 O O . PRO A 1 71 ? -27.063 -4.242 26.424 1.00 81.62 71 PRO A O 1
ATOM 537 N N . SER A 1 72 ? -25.585 -5.932 26.362 1.00 81.31 72 SER A N 1
ATOM 538 C CA . SER A 1 72 ? -24.816 -5.538 27.544 1.00 81.31 72 SER A CA 1
ATOM 539 C C . SER A 1 72 ? -24.130 -4.178 27.363 1.00 81.31 72 SER A C 1
ATOM 541 O O . SER A 1 72 ? -24.149 -3.353 28.275 1.00 81.31 72 SER A O 1
ATOM 543 N N . ILE A 1 73 ? -23.567 -3.908 26.183 1.00 80.50 73 ILE A N 1
ATOM 544 C CA . ILE A 1 73 ? -22.940 -2.625 25.842 1.00 80.50 73 ILE A CA 1
ATOM 545 C C . ILE A 1 73 ? -24.016 -1.538 25.734 1.00 80.50 73 ILE A C 1
ATOM 547 O O . ILE A 1 73 ? -23.901 -0.499 26.382 1.00 80.50 73 ILE A O 1
ATOM 551 N N . LYS A 1 74 ? -25.117 -1.798 25.015 1.00 80.75 74 LYS A N 1
ATOM 552 C CA . LYS A 1 74 ? -26.245 -0.855 24.876 1.00 80.75 74 LYS A CA 1
ATOM 553 C C . LYS A 1 74 ? -26.883 -0.484 26.214 1.00 80.75 74 LYS A C 1
ATOM 555 O O . LYS A 1 74 ? -27.193 0.683 26.438 1.00 80.75 74 LYS A O 1
ATOM 560 N N . GLN A 1 75 ? -27.081 -1.452 27.107 1.00 81.19 75 GLN A N 1
ATOM 561 C CA . GLN A 1 75 ? -27.627 -1.204 28.444 1.00 81.19 75 GLN A CA 1
ATOM 562 C C . GLN A 1 75 ? -26.671 -0.363 29.294 1.00 81.19 75 GLN A C 1
ATOM 564 O O . GLN A 1 75 ? -27.114 0.602 29.911 1.00 81.19 75 GLN A O 1
ATOM 569 N N . ALA A 1 76 ? -25.367 -0.659 29.265 1.00 79.69 76 ALA A N 1
ATOM 570 C CA . ALA A 1 76 ? -24.364 0.123 29.988 1.00 79.69 76 ALA A CA 1
ATOM 571 C C . ALA A 1 76 ? -24.243 1.563 29.444 1.00 79.69 76 ALA A C 1
ATOM 573 O O . ALA A 1 76 ? -24.154 2.511 30.225 1.00 79.69 76 ALA A O 1
ATOM 574 N N . PHE A 1 77 ? -24.353 1.749 28.121 1.00 78.50 77 PHE A N 1
ATOM 575 C CA . PHE A 1 77 ? -24.444 3.072 27.490 1.00 78.50 77 PHE A CA 1
ATOM 576 C C . PHE A 1 77 ? -25.710 3.836 27.903 1.00 78.50 77 PHE A C 1
ATOM 578 O O . PHE A 1 77 ? -25.619 5.006 28.275 1.00 78.50 77 PHE A O 1
ATOM 585 N N . ARG A 1 78 ? -26.885 3.189 27.893 1.00 81.81 78 ARG A N 1
ATOM 586 C CA . ARG A 1 78 ? -28.159 3.808 28.315 1.00 81.81 78 ARG A CA 1
ATOM 587 C C . ARG A 1 78 ? -28.162 4.196 29.793 1.00 81.81 78 ARG A C 1
ATOM 589 O O . ARG A 1 78 ? -28.659 5.262 30.137 1.00 81.81 78 ARG A O 1
ATOM 596 N N . ALA A 1 79 ? -27.572 3.362 30.644 1.00 86.00 79 ALA A N 1
ATOM 597 C CA . ALA A 1 79 ? -27.430 3.620 32.073 1.00 86.00 79 ALA A CA 1
ATOM 598 C C . ALA A 1 79 ? -26.329 4.647 32.404 1.00 86.00 79 ALA A C 1
ATOM 600 O O . ALA A 1 79 ? -26.141 4.972 33.572 1.00 86.00 79 ALA A O 1
ATOM 601 N N . LYS A 1 80 ? -25.582 5.145 31.400 1.00 80.75 80 LYS A N 1
ATOM 602 C CA . LYS A 1 80 ? -24.390 6.000 31.564 1.00 80.75 80 LYS A CA 1
ATOM 603 C C . LYS A 1 80 ? -23.359 5.419 32.545 1.00 80.75 80 LYS A C 1
ATOM 605 O O . LYS A 1 80 ? -22.571 6.163 33.128 1.00 80.75 80 LYS A O 1
ATOM 610 N N . ASN A 1 81 ? -23.347 4.096 32.706 1.00 83.12 81 ASN A N 1
ATOM 611 C CA . ASN A 1 81 ? -22.477 3.419 33.653 1.00 83.12 81 ASN A CA 1
ATOM 612 C C . ASN A 1 81 ? -21.086 3.246 33.029 1.00 83.12 81 ASN A C 1
ATOM 614 O O . ASN A 1 81 ? -20.843 2.338 32.227 1.00 83.12 81 ASN A O 1
ATOM 618 N N . ARG A 1 82 ? -20.177 4.166 33.371 1.00 77.25 82 ARG A N 1
ATOM 619 C CA . ARG A 1 82 ? -18.807 4.174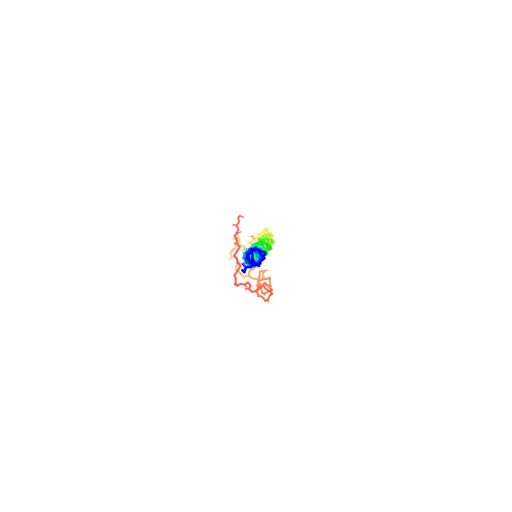 32.848 1.00 77.25 82 ARG A CA 1
ATOM 620 C C . ARG A 1 82 ? -17.975 3.007 33.374 1.00 77.25 82 ARG A C 1
ATOM 622 O O . ARG A 1 82 ? -17.181 2.479 32.595 1.00 77.25 82 ARG A O 1
ATOM 629 N N . GLU A 1 83 ? -18.154 2.574 34.623 1.00 80.94 83 GLU A N 1
ATOM 630 C CA . GLU A 1 83 ? -17.441 1.401 35.149 1.00 80.94 83 GLU A CA 1
ATOM 631 C C . GLU A 1 83 ? -17.793 0.131 34.367 1.00 80.94 83 GLU A C 1
ATOM 633 O O . GLU A 1 83 ? -16.895 -0.617 33.975 1.00 80.94 83 GLU A O 1
ATOM 638 N N . ASP A 1 84 ? -19.076 -0.092 34.072 1.00 79.69 84 ASP A N 1
ATOM 639 C CA . ASP A 1 84 ? -19.517 -1.277 33.324 1.00 79.69 84 ASP A CA 1
ATOM 640 C C . ASP A 1 84 ? -18.999 -1.285 31.883 1.00 79.69 84 ASP A C 1
ATOM 642 O O . ASP A 1 84 ? -18.602 -2.332 31.363 1.00 79.69 84 ASP A O 1
ATOM 646 N N . LEU A 1 85 ? -18.979 -0.122 31.226 1.00 78.06 85 LEU A N 1
ATOM 647 C CA . LEU A 1 85 ? -18.410 0.010 29.883 1.00 78.06 85 LEU A CA 1
ATOM 648 C C . LEU A 1 85 ? -16.905 -0.246 29.890 1.00 78.06 85 LEU A C 1
ATOM 650 O O . LEU A 1 85 ? -16.402 -0.977 29.038 1.00 78.06 85 LEU A O 1
ATOM 654 N N . THR A 1 86 ? -16.199 0.313 30.872 1.00 79.25 86 THR A N 1
ATOM 655 C CA . THR A 1 86 ? -14.746 0.161 30.991 1.00 79.25 86 THR A CA 1
ATOM 656 C C . THR A 1 86 ? -14.393 -1.292 31.277 1.00 79.25 86 THR A C 1
ATOM 658 O O . THR A 1 86 ? -13.606 -1.877 30.547 1.00 79.25 86 THR A O 1
ATOM 661 N N . THR A 1 87 ? -15.046 -1.935 32.242 1.00 82.44 87 THR A N 1
ATOM 662 C CA . THR A 1 87 ? -14.794 -3.346 32.581 1.00 82.44 87 THR A CA 1
ATOM 663 C C . THR A 1 87 ? -14.981 -4.281 31.380 1.00 82.44 87 THR A C 1
ATOM 665 O O . THR A 1 87 ? -14.238 -5.248 31.220 1.00 82.44 87 THR A O 1
ATOM 668 N N . ARG A 1 88 ? -15.944 -3.982 30.498 1.00 78.56 88 ARG A N 1
ATOM 669 C CA . ARG A 1 88 ? -16.264 -4.819 29.329 1.00 78.56 88 ARG A CA 1
ATOM 670 C C . ARG A 1 88 ? -15.392 -4.527 28.105 1.00 78.56 88 ARG A C 1
ATOM 672 O O . ARG A 1 88 ? -15.095 -5.448 27.350 1.00 78.56 88 ARG A O 1
ATOM 679 N N . LEU A 1 89 ? -14.991 -3.272 27.890 1.00 80.44 89 LEU A N 1
ATOM 680 C CA . LEU A 1 89 ? -14.262 -2.841 26.688 1.00 80.44 89 LEU A CA 1
ATOM 681 C C . LEU A 1 89 ? -12.748 -2.714 26.898 1.00 80.44 89 LEU A C 1
ATOM 683 O O . LEU A 1 89 ? -11.988 -2.881 25.944 1.00 80.44 89 LEU A O 1
ATOM 687 N N . LEU A 1 90 ? -12.290 -2.457 28.126 1.00 80.00 90 LEU A N 1
ATOM 688 C CA . LEU A 1 90 ? -10.876 -2.237 28.443 1.00 80.00 90 LEU A CA 1
ATOM 689 C C . LEU A 1 90 ? -9.987 -3.447 28.106 1.00 80.00 90 LEU A C 1
ATOM 691 O O . LEU A 1 90 ? -8.951 -3.226 27.481 1.00 80.00 90 LEU A O 1
ATOM 695 N N . PRO A 1 91 ? -10.360 -4.711 28.407 1.00 82.06 91 PRO A N 1
ATOM 696 C CA . PRO A 1 91 ? -9.532 -5.859 28.030 1.00 82.06 91 PRO A CA 1
ATOM 697 C C . PRO A 1 91 ? -9.344 -5.965 26.511 1.00 82.06 91 PRO A C 1
ATOM 699 O O . PRO A 1 91 ? -8.239 -6.206 26.030 1.00 82.06 91 PRO A O 1
ATOM 702 N N . ALA A 1 92 ? -10.409 -5.712 25.743 1.00 77.31 92 ALA A N 1
ATOM 703 C CA . ALA A 1 92 ? -10.349 -5.707 24.286 1.00 77.31 92 ALA A CA 1
ATOM 704 C C . ALA A 1 92 ? -9.489 -4.548 23.754 1.00 77.31 92 ALA A C 1
ATOM 706 O O . ALA A 1 92 ? -8.716 -4.745 22.818 1.00 77.31 92 ALA A O 1
ATOM 707 N N . MET A 1 93 ? -9.571 -3.363 24.368 1.00 75.44 93 MET A N 1
ATOM 708 C CA . MET A 1 93 ? -8.735 -2.220 23.990 1.00 75.44 93 MET A CA 1
ATOM 709 C C . MET A 1 93 ? -7.255 -2.420 24.324 1.00 75.44 93 MET A C 1
ATOM 711 O O . MET A 1 93 ? -6.413 -2.006 23.537 1.00 75.44 93 MET A O 1
ATOM 715 N N . ILE A 1 94 ? -6.918 -3.057 25.450 1.00 79.62 94 ILE A N 1
ATOM 716 C CA . ILE A 1 94 ? -5.521 -3.356 25.812 1.00 79.62 94 ILE A CA 1
ATOM 717 C C . ILE A 1 94 ? -4.895 -4.271 24.756 1.00 79.62 94 ILE A C 1
ATOM 719 O O . ILE A 1 94 ? -3.825 -3.963 24.240 1.00 79.62 94 ILE A O 1
ATOM 723 N N . ILE A 1 95 ? -5.603 -5.330 24.352 1.00 80.44 95 ILE A N 1
ATOM 724 C CA . ILE A 1 95 ? -5.144 -6.228 23.283 1.00 80.44 95 ILE A CA 1
ATOM 725 C C . ILE A 1 95 ? -4.985 -5.458 21.964 1.00 80.44 95 ILE A C 1
ATOM 727 O O . ILE A 1 95 ? -3.993 -5.637 21.262 1.00 80.44 95 ILE A O 1
ATOM 731 N N . GLN A 1 96 ? -5.928 -4.570 21.631 1.00 74.00 96 GLN A N 1
ATOM 732 C CA . GLN A 1 96 ? -5.851 -3.763 20.409 1.00 74.00 96 GLN A CA 1
ATOM 733 C C . GLN A 1 96 ? -4.701 -2.748 20.423 1.00 74.00 96 GLN A C 1
ATOM 735 O O . GLN A 1 96 ? -4.049 -2.540 19.399 1.00 74.00 96 GLN A O 1
ATOM 740 N N . ARG A 1 97 ? -4.419 -2.142 21.576 1.00 76.31 97 ARG A N 1
ATOM 741 C CA . ARG A 1 97 ? -3.275 -1.251 21.775 1.00 76.31 97 ARG A CA 1
ATOM 742 C C . ARG A 1 97 ? -1.960 -2.010 21.627 1.00 76.31 97 ARG A C 1
ATOM 744 O O . ARG A 1 97 ? -1.083 -1.551 20.904 1.00 76.31 97 ARG A O 1
ATOM 751 N N . ASP A 1 98 ? -1.841 -3.162 22.279 1.00 74.56 98 ASP A N 1
ATOM 752 C CA . ASP A 1 98 ? -0.583 -3.910 22.357 1.00 74.56 98 ASP A CA 1
ATOM 753 C C . ASP A 1 98 ? -0.259 -4.637 21.042 1.00 74.56 98 ASP A C 1
ATOM 755 O O . ASP A 1 98 ? 0.904 -4.710 20.652 1.00 74.56 98 ASP A O 1
ATOM 759 N N . GLN A 1 99 ? -1.271 -5.135 20.323 1.00 75.50 99 GLN A N 1
ATOM 760 C CA . GLN A 1 99 ? -1.071 -5.854 19.058 1.00 75.50 99 GLN A CA 1
ATOM 761 C C . GLN A 1 99 ? -1.116 -4.952 17.820 1.00 75.50 99 GLN A C 1
ATOM 763 O O . GLN A 1 99 ? -0.444 -5.244 16.834 1.00 75.50 99 GLN A O 1
ATOM 768 N N . PHE A 1 100 ? -1.911 -3.878 17.844 1.00 72.31 100 PHE A N 1
ATOM 769 C CA . PHE A 1 100 ? -2.194 -3.069 16.650 1.00 72.31 100 PHE A CA 1
ATOM 770 C C . PHE A 1 100 ? -1.920 -1.570 16.841 1.00 72.31 100 PHE A C 1
ATOM 772 O O . PHE A 1 100 ? -2.156 -0.788 15.923 1.00 72.31 100 PHE A O 1
ATOM 779 N N . GLY A 1 101 ? -1.424 -1.142 18.008 1.00 70.50 101 GLY A N 1
ATOM 780 C CA . GLY A 1 101 ? -1.081 0.259 18.276 1.00 70.50 101 GLY A CA 1
ATOM 781 C C . GLY A 1 101 ? -2.286 1.199 18.392 1.00 70.50 1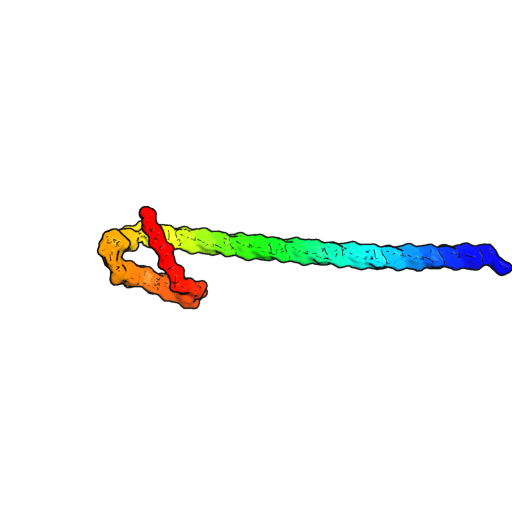01 GLY A C 1
ATOM 782 O O . GLY A 1 101 ? -2.114 2.417 18.320 1.00 70.50 101 GLY A O 1
ATOM 783 N N . VAL A 1 102 ? -3.501 0.663 18.555 1.00 71.19 102 VAL A N 1
ATOM 784 C CA . VAL A 1 102 ? -4.736 1.456 18.654 1.00 71.19 102 VAL A CA 1
ATOM 785 C C . VAL A 1 102 ? -4.701 2.320 19.915 1.00 71.19 102 VAL A C 1
ATOM 787 O O . VAL A 1 102 ? -4.523 1.814 21.022 1.00 71.19 102 VAL A O 1
ATOM 790 N N . ARG A 1 103 ? -4.865 3.637 19.744 1.00 65.81 103 ARG A N 1
ATOM 791 C CA . ARG A 1 103 ? -4.809 4.621 20.841 1.00 65.81 103 ARG A CA 1
ATOM 792 C C . ARG A 1 103 ? -6.180 5.046 21.353 1.00 65.81 103 ARG A C 1
ATOM 794 O O . ARG A 1 103 ? -6.301 5.393 22.522 1.00 65.81 103 ARG A O 1
ATOM 801 N N . GLU A 1 104 ? -7.197 4.998 20.499 1.00 65.81 104 GLU A N 1
ATOM 802 C CA . GLU A 1 104 ? -8.547 5.466 20.808 1.00 65.81 104 GLU A CA 1
ATOM 803 C C . GLU A 1 104 ? -9.586 4.545 20.158 1.00 65.81 104 GLU A C 1
ATOM 805 O O . GLU A 1 104 ? -9.414 4.104 19.022 1.00 65.81 104 GLU A O 1
ATOM 810 N N . GLY A 1 105 ? -10.663 4.248 20.888 1.00 62.16 105 GLY A N 1
ATOM 811 C CA . GLY A 1 105 ? -11.814 3.494 20.397 1.00 62.16 105 GLY A CA 1
ATOM 812 C C . GLY A 1 105 ? -13.074 4.340 20.526 1.00 62.16 105 GLY A C 1
ATOM 813 O O . GLY A 1 105 ? -13.458 4.711 21.635 1.00 62.16 105 GLY A O 1
ATOM 814 N N . GLN A 1 106 ? -13.720 4.655 19.404 1.00 57.41 106 GLN A N 1
ATOM 815 C CA . GLN A 1 106 ? -14.924 5.483 19.377 1.00 57.41 106 GLN A CA 1
ATOM 816 C C . GLN A 1 106 ? -16.130 4.622 18.993 1.00 57.41 106 GLN A C 1
ATOM 818 O O . GLN A 1 106 ? -16.193 4.064 17.900 1.00 57.41 106 GLN A O 1
ATOM 823 N N . PHE A 1 107 ? -17.087 4.495 19.912 1.00 57.94 107 PHE A N 1
ATOM 824 C CA . PHE A 1 107 ? -18.304 3.713 19.706 1.00 57.94 107 PHE A CA 1
ATOM 825 C C . PHE A 1 107 ? -19.483 4.665 19.513 1.00 57.94 107 PHE A C 1
ATOM 827 O O . PHE A 1 107 ? -19.881 5.365 20.443 1.00 57.94 107 PHE A O 1
ATOM 834 N N . ILE A 1 108 ? -20.046 4.694 18.305 1.00 48.53 108 ILE A N 1
ATOM 835 C CA . ILE A 1 108 ? -21.288 5.419 18.022 1.00 48.53 108 ILE A CA 1
ATOM 836 C C . ILE A 1 108 ? -22.440 4.442 18.272 1.00 48.53 108 ILE A C 1
ATOM 838 O O . ILE A 1 108 ? -22.552 3.423 17.591 1.00 48.53 108 ILE A O 1
ATOM 842 N N . CYS A 1 109 ? -23.279 4.722 19.270 1.00 43.94 109 CYS A N 1
ATOM 843 C CA . CYS A 1 109 ? -24.562 4.036 19.415 1.00 43.94 109 CYS A CA 1
ATOM 844 C C . CYS A 1 109 ? -25.569 4.699 18.465 1.00 43.94 109 CYS A C 1
ATOM 846 O O . CYS A 1 109 ? -25.914 5.860 18.679 1.00 43.94 109 CYS A O 1
ATOM 848 N N . GLN A 1 110 ? -26.004 3.970 17.431 1.00 39.09 110 GLN A N 1
ATOM 849 C CA . GLN A 1 110 ? -27.239 4.264 16.693 1.00 39.09 110 GLN A CA 1
ATOM 850 C C . GLN A 1 110 ? -28.443 3.662 17.422 1.00 39.09 110 GLN A C 1
ATOM 852 O O . GLN A 1 110 ? -28.318 2.524 17.943 1.00 39.09 110 GLN A O 1
#